Protein AF-A0A377HHJ6-F1 (afdb_monomer_lite)

pLDDT: mean 81.54, std 14.49, range [52.44, 96.75]

Foldseek 3Di:
DVVVVVVLVVQLVVLVPPPDPVVSVVSVVVSVVVCCVVVVPPPPPVVVVCVVDPD

Radius of gyration: 13.92 Å; chains: 1; bounding box: 34×21×30 Å

Structure (mmCIF, N/CA/C/O backbone):
data_AF-A0A377HHJ6-F1
#
_entry.id   AF-A0A377HHJ6-F1
#
loop_
_atom_site.group_PDB
_atom_site.id
_atom_site.type_symbol
_atom_site.label_atom_id
_atom_site.label_alt_id
_atom_site.label_comp_id
_atom_site.label_asym_id
_atom_site.label_entity_id
_atom_site.label_seq_id
_atom_site.pdbx_PDB_ins_code
_atom_site.Cartn_x
_atom_site.Cartn_y
_atom_site.Cartn_z
_atom_site.occupancy
_atom_site.B_iso_or_equiv
_atom_site.auth_seq_id
_atom_site.auth_comp_id
_atom_site.auth_asym_id
_atom_site.auth_atom_id
_atom_site.pdbx_PDB_model_num
ATOM 1 N N . MET A 1 1 ? 0.248 -5.963 -17.720 1.00 65.56 1 MET A N 1
ATOM 2 C CA . MET A 1 1 ? 0.649 -4.738 -16.990 1.00 65.56 1 MET A CA 1
ATOM 3 C C . MET A 1 1 ? -0.546 -3.878 -16.607 1.00 65.56 1 MET A C 1
ATOM 5 O O . MET A 1 1 ? -0.721 -3.683 -15.418 1.00 65.56 1 MET A O 1
ATOM 9 N N . LEU A 1 2 ? -1.405 -3.449 -17.544 1.00 69.69 2 LEU A N 1
ATOM 10 C CA . LEU A 1 2 ? -2.581 -2.619 -17.217 1.00 69.69 2 LEU A CA 1
ATOM 11 C C . LEU A 1 2 ? -3.512 -3.260 -16.163 1.00 69.69 2 LEU A C 1
ATOM 13 O O . LEU A 1 2 ? -3.828 -2.630 -15.164 1.00 69.69 2 LEU A O 1
ATOM 17 N N . MET A 1 3 ? -3.843 -4.549 -16.326 1.00 77.44 3 MET A N 1
ATOM 18 C CA . MET A 1 3 ? -4.671 -5.296 -15.359 1.00 77.44 3 MET A CA 1
ATOM 19 C C . MET A 1 3 ? -4.030 -5.433 -13.969 1.00 77.44 3 MET A C 1
ATOM 21 O O . MET A 1 3 ? -4.732 -5.523 -12.971 1.00 77.44 3 MET A O 1
ATOM 25 N N . ILE A 1 4 ? -2.696 -5.443 -13.894 1.00 78.69 4 ILE A N 1
ATOM 26 C CA . ILE A 1 4 ? -1.969 -5.551 -12.622 1.00 78.69 4 ILE A CA 1
ATOM 27 C C . ILE A 1 4 ? -2.055 -4.221 -11.866 1.00 78.69 4 ILE A C 1
ATOM 29 O O . ILE A 1 4 ? -2.328 -4.213 -10.673 1.00 78.69 4 ILE A O 1
ATOM 33 N N . ILE A 1 5 ? -1.879 -3.099 -12.572 1.00 81.50 5 ILE A N 1
ATOM 34 C CA . ILE A 1 5 ? -1.994 -1.752 -11.995 1.00 81.50 5 ILE A CA 1
ATOM 35 C C . ILE A 1 5 ? -3.417 -1.510 -11.476 1.00 81.50 5 ILE A C 1
ATOM 37 O O . ILE A 1 5 ? -3.576 -1.124 -10.325 1.00 81.50 5 ILE A O 1
ATOM 41 N N . GLN A 1 6 ? -4.441 -1.848 -12.266 1.00 85.25 6 GLN A N 1
ATOM 42 C CA . GLN A 1 6 ? -5.847 -1.727 -11.854 1.00 85.25 6 GLN A CA 1
ATOM 43 C C . GLN A 1 6 ? -6.175 -2.564 -10.605 1.00 85.25 6 GLN A C 1
ATOM 45 O O . GLN A 1 6 ? -6.959 -2.143 -9.752 1.00 85.25 6 GLN A O 1
ATOM 50 N N . GLY A 1 7 ? -5.555 -3.742 -10.472 1.00 88.88 7 GLY A N 1
ATOM 51 C CA . GLY A 1 7 ? -5.681 -4.572 -9.274 1.00 88.88 7 GLY A CA 1
ATOM 52 C C . GLY A 1 7 ? -5.076 -3.915 -8.029 1.00 88.88 7 GLY A C 1
ATOM 53 O O . GLY A 1 7 ? -5.672 -3.972 -6.953 1.00 88.88 7 GLY A O 1
ATOM 54 N N . PHE A 1 8 ? -3.927 -3.250 -8.170 1.00 92.19 8 PHE A N 1
ATOM 55 C CA . PHE A 1 8 ? -3.306 -2.496 -7.079 1.00 92.19 8 PHE A CA 1
ATOM 56 C C . PHE A 1 8 ? -4.097 -1.242 -6.699 1.00 92.19 8 PHE A C 1
ATOM 58 O O . PHE A 1 8 ? -4.275 -0.989 -5.510 1.00 92.19 8 PHE A O 1
ATOM 65 N N . GLU A 1 9 ? -4.615 -0.501 -7.678 1.00 91.31 9 GLU A N 1
ATOM 66 C CA . GLU A 1 9 ? -5.472 0.670 -7.444 1.00 91.31 9 GLU A CA 1
ATOM 67 C C . GLU A 1 9 ? -6.739 0.288 -6.670 1.00 91.31 9 GLU A C 1
ATOM 69 O O . GLU A 1 9 ? -7.051 0.905 -5.653 1.00 91.31 9 GLU A O 1
ATOM 74 N N . SER A 1 10 ? -7.411 -0.794 -7.075 1.00 95.19 10 SER A N 1
ATOM 75 C CA . SER A 1 10 ? -8.624 -1.273 -6.394 1.00 95.19 10 SER A CA 1
ATOM 76 C C . SER A 1 10 ? -8.345 -1.657 -4.934 1.00 95.19 10 SER A C 1
ATOM 78 O O . SER A 1 10 ? -9.074 -1.254 -4.029 1.00 95.19 10 SER A O 1
ATOM 80 N N . ARG A 1 11 ? -7.245 -2.381 -4.679 1.00 95.31 11 ARG A N 1
ATOM 81 C CA . ARG A 1 11 ? -6.832 -2.758 -3.315 1.00 95.31 11 ARG A CA 1
ATOM 82 C C . ARG A 1 11 ? -6.441 -1.549 -2.472 1.00 95.31 11 ARG A C 1
ATOM 84 O O . ARG A 1 11 ? -6.756 -1.508 -1.287 1.00 95.31 11 ARG A O 1
ATOM 91 N N . TYR A 1 12 ? -5.774 -0.561 -3.063 1.00 95.50 12 TYR A N 1
ATOM 92 C CA . TYR A 1 12 ? -5.462 0.690 -2.380 1.00 95.50 12 TYR A CA 1
ATOM 93 C C . TYR A 1 12 ? -6.739 1.418 -1.935 1.00 95.50 12 TYR A C 1
ATOM 95 O O . TYR A 1 12 ? -6.839 1.823 -0.776 1.00 95.50 12 TYR A O 1
ATOM 103 N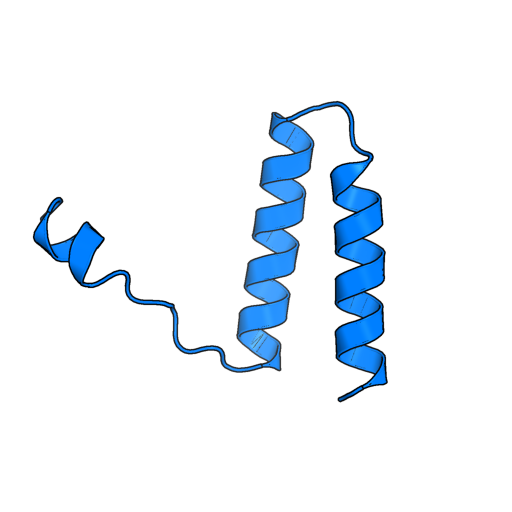 N . GLU A 1 13 ? -7.736 1.541 -2.815 1.00 96.75 13 GLU A N 1
ATOM 104 C CA . GLU A 1 13 ? -9.016 2.170 -2.471 1.00 96.75 13 GLU A CA 1
ATOM 105 C C . GLU A 1 13 ? -9.746 1.438 -1.339 1.00 96.75 13 GLU A C 1
ATOM 107 O O . GLU A 1 13 ? -10.320 2.084 -0.461 1.00 96.75 13 GLU A O 1
ATOM 112 N N . GLU A 1 14 ? -9.716 0.105 -1.333 1.00 96.56 14 GLU A N 1
ATOM 113 C CA . GLU A 1 14 ? -10.282 -0.705 -0.250 1.00 96.56 14 GLU A CA 1
ATOM 114 C C . GLU A 1 14 ? -9.566 -0.458 1.081 1.00 96.56 14 GLU A C 1
ATOM 116 O O . GLU A 1 14 ? -10.223 -0.215 2.093 1.00 96.56 14 GLU A O 1
ATOM 121 N N . ILE A 1 15 ? -8.231 -0.433 1.079 1.00 96.50 15 ILE A N 1
ATOM 122 C CA . ILE A 1 15 ? -7.428 -0.159 2.278 1.00 96.50 15 ILE A CA 1
ATOM 123 C C . ILE A 1 15 ? -7.710 1.249 2.815 1.00 96.50 15 ILE A C 1
ATOM 125 O O . ILE A 1 15 ? -7.844 1.445 4.020 1.00 96.50 15 ILE A O 1
ATOM 129 N N . MET A 1 16 ? -7.882 2.246 1.946 1.00 95.69 16 MET A N 1
ATOM 130 C CA . MET A 1 16 ? -8.202 3.611 2.380 1.00 95.69 16 MET A CA 1
ATOM 131 C C . MET A 1 16 ? -9.576 3.735 3.057 1.00 95.69 16 MET A C 1
ATOM 133 O O . MET A 1 16 ? -9.800 4.697 3.796 1.00 95.69 16 MET A O 1
ATOM 137 N N . ARG A 1 17 ? -10.475 2.760 2.865 1.00 95.56 17 ARG A N 1
ATOM 138 C CA . ARG A 1 17 ? -11.764 2.677 3.571 1.00 95.56 17 ARG A CA 1
ATOM 139 C C . ARG A 1 17 ? -11.648 2.055 4.968 1.00 95.56 17 ARG A C 1
ATOM 141 O O . ARG A 1 17 ? -12.595 2.193 5.739 1.00 95.56 17 ARG A O 1
ATOM 148 N N . GLU A 1 18 ? -10.525 1.423 5.324 1.00 95.44 18 GLU A N 1
ATOM 149 C CA . GLU A 1 18 ? -10.291 0.863 6.665 1.00 95.44 18 GLU A CA 1
ATOM 150 C C . GLU A 1 18 ? -10.232 1.995 7.708 1.00 95.44 18 GLU A C 1
ATOM 152 O O . GLU A 1 18 ? -9.331 2.837 7.626 1.00 95.44 18 GLU A O 1
ATOM 157 N N . PRO A 1 19 ? -11.158 2.075 8.683 1.00 91.88 19 PRO A N 1
ATOM 158 C CA . PRO A 1 19 ? -11.182 3.151 9.678 1.00 91.88 19 PRO A CA 1
ATOM 159 C C . PRO A 1 19 ? -9.970 3.150 10.621 1.00 91.88 19 PRO A C 1
ATOM 161 O O . PRO A 1 19 ? -9.576 4.207 11.119 1.00 91.88 19 PRO A O 1
ATOM 164 N N . SER A 1 20 ? -9.365 1.989 10.874 1.00 96.69 20 SER A N 1
ATOM 165 C CA . SER A 1 20 ? -8.210 1.854 11.756 1.00 96.69 20 SER A CA 1
ATOM 166 C C . SER A 1 20 ? -6.913 2.244 11.054 1.00 96.69 20 SER A C 1
ATOM 168 O O . SER A 1 20 ? -6.416 1.533 10.183 1.00 96.69 20 SER A O 1
ATOM 170 N N . ILE A 1 21 ? -6.294 3.340 11.503 1.00 92.75 21 ILE A N 1
ATOM 171 C CA . ILE A 1 21 ? -5.008 3.821 10.966 1.00 92.75 21 ILE A CA 1
ATOM 172 C 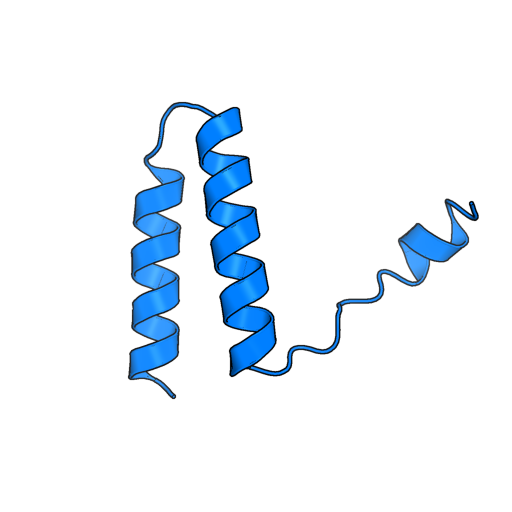C . ILE A 1 21 ? -3.929 2.735 11.061 1.00 92.75 21 ILE A C 1
ATOM 174 O O . ILE A 1 21 ? -3.214 2.485 10.100 1.00 92.75 21 ILE A O 1
ATOM 178 N N . ARG A 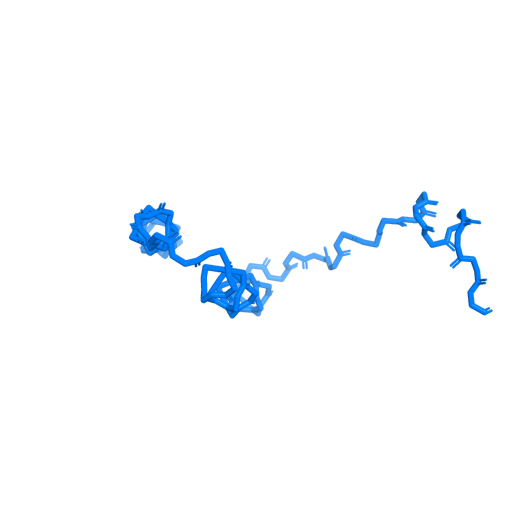1 22 ? -3.852 2.021 12.191 1.00 93.25 22 ARG A N 1
ATOM 179 C CA . ARG A 1 22 ? -2.838 0.976 12.394 1.00 93.25 22 ARG A CA 1
ATOM 180 C C . ARG A 1 22 ? -3.010 -0.202 11.431 1.00 93.25 22 ARG A C 1
ATOM 182 O O . ARG A 1 22 ? -2.015 -0.759 10.976 1.00 93.25 22 ARG A O 1
ATOM 189 N N . GLN A 1 23 ? -4.250 -0.612 11.161 1.00 92.31 23 GLN A N 1
ATOM 190 C CA . GLN A 1 23 ? -4.517 -1.699 10.211 1.00 92.31 23 GLN A CA 1
ATOM 191 C C . GLN A 1 23 ? -4.278 -1.230 8.778 1.00 92.31 23 GLN A C 1
ATOM 193 O O . GLN A 1 23 ? -3.618 -1.939 8.021 1.00 92.31 23 GLN A O 1
ATOM 198 N N . ARG A 1 24 ? -4.710 -0.007 8.454 1.00 95.88 24 ARG A N 1
ATOM 199 C CA . ARG A 1 24 ? -4.451 0.640 7.170 1.00 95.88 24 ARG A CA 1
ATOM 200 C C . ARG A 1 24 ? -2.955 0.709 6.859 1.00 95.88 24 ARG A C 1
ATOM 202 O O . ARG A 1 24 ? -2.547 0.272 5.791 1.00 95.88 24 ARG A O 1
ATOM 209 N N . ASP A 1 25 ? -2.131 1.174 7.797 1.00 93.06 25 ASP A N 1
ATOM 210 C CA . ASP A 1 25 ? -0.674 1.260 7.622 1.00 93.06 25 ASP A CA 1
ATOM 211 C C . ASP A 1 25 ? -0.040 -0.117 7.374 1.00 93.06 25 ASP A C 1
ATOM 213 O O . ASP A 1 25 ? 0.827 -0.265 6.510 1.00 93.06 25 ASP A O 1
ATOM 217 N N . GLY A 1 26 ? -0.498 -1.146 8.097 1.00 93.88 26 GLY A N 1
ATOM 218 C CA . GLY A 1 26 ? -0.054 -2.525 7.888 1.00 93.88 26 GLY A CA 1
ATOM 219 C C . GLY A 1 26 ? -0.382 -3.037 6.484 1.00 93.88 26 GLY A C 1
ATOM 220 O O . GLY A 1 26 ? 0.498 -3.554 5.796 1.00 93.88 26 GLY A O 1
ATOM 221 N N . GLN A 1 27 ? -1.620 -2.832 6.034 1.00 95.81 27 GLN A N 1
ATOM 222 C CA . GLN A 1 27 ? -2.080 -3.259 4.711 1.00 95.81 27 GLN A CA 1
ATOM 223 C C . GLN A 1 27 ? -1.402 -2.480 3.574 1.00 95.81 27 GLN A C 1
ATOM 225 O O . GLN A 1 27 ? -1.031 -3.069 2.559 1.00 95.81 27 GLN A O 1
ATOM 230 N N . LEU A 1 28 ? -1.184 -1.170 3.746 1.00 94.56 28 LEU A N 1
ATOM 231 C CA . LEU A 1 28 ? -0.443 -0.349 2.783 1.00 94.56 28 LEU A CA 1
ATOM 232 C C . LEU A 1 28 ? 1.005 -0.823 2.647 1.00 94.56 28 LEU A C 1
ATOM 234 O O . LEU A 1 28 ? 1.506 -0.938 1.529 1.00 94.56 28 LEU A O 1
ATOM 238 N N . ARG A 1 29 ? 1.672 -1.152 3.762 1.00 92.38 29 ARG A N 1
ATOM 239 C CA . ARG A 1 29 ? 3.035 -1.698 3.740 1.00 92.38 29 ARG A CA 1
ATOM 240 C C . ARG A 1 29 ? 3.111 -2.989 2.926 1.00 92.38 29 ARG A C 1
ATOM 242 O O . ARG A 1 29 ? 4.027 -3.142 2.122 1.00 92.38 29 ARG A O 1
ATOM 249 N N . GLU A 1 30 ? 2.173 -3.910 3.127 1.00 93.81 30 GLU A N 1
ATOM 250 C CA . GLU A 1 30 ? 2.120 -5.163 2.363 1.00 93.81 30 GLU A CA 1
ATOM 251 C C . GLU A 1 30 ? 1.893 -4.910 0.868 1.00 93.81 30 GLU A C 1
ATOM 253 O O . GLU A 1 30 ? 2.614 -5.468 0.040 1.00 93.81 30 GLU A O 1
ATOM 258 N N . LEU A 1 31 ? 0.963 -4.010 0.524 1.00 93.06 31 LEU A N 1
ATOM 259 C CA . LEU A 1 31 ? 0.687 -3.625 -0.861 1.00 93.06 31 LEU A CA 1
ATOM 260 C C . LEU A 1 31 ? 1.938 -3.058 -1.551 1.00 93.06 31 LEU A C 1
ATOM 262 O O . LEU A 1 31 ? 2.249 -3.439 -2.678 1.00 93.06 31 LEU A O 1
ATOM 266 N N . MET A 1 32 ? 2.685 -2.187 -0.867 1.00 88.44 32 MET A N 1
ATOM 267 C CA . MET A 1 32 ? 3.906 -1.584 -1.409 1.00 88.44 32 MET A CA 1
ATOM 268 C C . MET A 1 32 ? 5.023 -2.609 -1.640 1.00 88.44 32 MET A C 1
ATOM 270 O O . MET A 1 32 ? 5.674 -2.553 -2.681 1.00 88.44 32 MET A O 1
ATOM 274 N N . ILE A 1 33 ? 5.221 -3.564 -0.722 1.00 88.75 33 ILE A N 1
ATOM 275 C CA . ILE A 1 33 ? 6.208 -4.648 -0.892 1.00 88.75 33 ILE A CA 1
ATOM 276 C C . ILE A 1 33 ? 5.862 -5.501 -2.121 1.00 88.75 33 ILE A C 1
ATOM 278 O O . ILE A 1 33 ? 6.734 -5.858 -2.914 1.00 88.75 33 ILE A O 1
ATOM 282 N N . GLU A 1 34 ? 4.580 -5.816 -2.310 1.00 89.56 34 GLU A N 1
ATOM 283 C CA . GLU A 1 34 ? 4.118 -6.587 -3.464 1.00 89.56 34 GLU A CA 1
ATOM 284 C C . GLU A 1 34 ? 4.329 -5.825 -4.782 1.00 89.56 34 GLU A C 1
ATOM 286 O O . GLU A 1 34 ? 4.840 -6.385 -5.755 1.00 89.56 34 GLU A O 1
ATOM 291 N N . MET A 1 35 ? 4.012 -4.527 -4.803 1.00 87.69 35 MET A N 1
ATOM 292 C CA . MET A 1 35 ? 4.279 -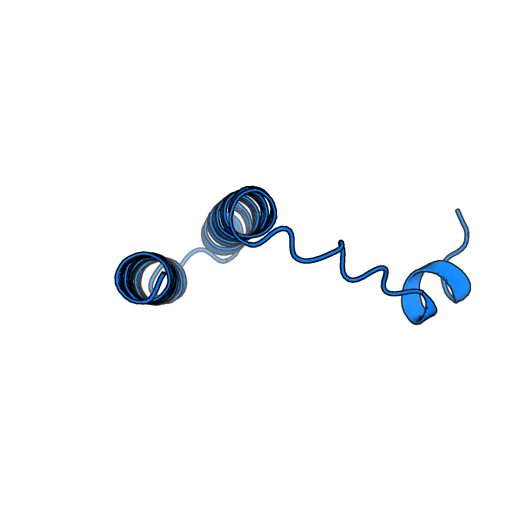3.658 -5.951 1.00 87.69 35 MET A CA 1
ATOM 293 C C . MET A 1 35 ? 5.778 -3.571 -6.267 1.00 87.69 35 MET A C 1
ATOM 295 O O . MET A 1 35 ? 6.152 -3.620 -7.440 1.00 87.69 35 MET A O 1
ATOM 299 N N . GLU A 1 36 ? 6.644 -3.484 -5.255 1.00 83.50 36 GLU A N 1
ATOM 300 C CA . GLU A 1 36 ? 8.100 -3.440 -5.425 1.00 83.50 36 GLU A CA 1
ATOM 301 C C . GLU A 1 36 ? 8.630 -4.706 -6.117 1.00 83.50 36 GLU A C 1
ATOM 303 O O . GLU A 1 36 ? 9.407 -4.608 -7.070 1.00 83.50 36 GLU A O 1
ATOM 308 N N . MET A 1 37 ? 8.148 -5.891 -5.720 1.00 82.62 37 MET A N 1
ATOM 309 C CA . MET A 1 37 ? 8.532 -7.160 -6.355 1.00 82.62 37 MET A CA 1
ATOM 310 C C . MET A 1 37 ? 8.122 -7.238 -7.832 1.00 82.62 37 MET A C 1
ATOM 312 O O . MET A 1 37 ? 8.861 -7.794 -8.648 1.00 82.62 37 MET A O 1
ATOM 316 N N . ILE A 1 38 ? 6.955 -6.690 -8.187 1.00 83.06 38 ILE A N 1
ATOM 317 C CA . ILE A 1 38 ? 6.398 -6.793 -9.543 1.00 83.06 38 ILE A CA 1
ATOM 318 C C . ILE A 1 38 ? 6.969 -5.731 -10.477 1.00 83.06 38 ILE A C 1
ATOM 320 O O . ILE A 1 38 ? 7.384 -6.035 -11.596 1.00 83.06 38 ILE A O 1
ATOM 324 N N . PHE A 1 39 ? 6.979 -4.478 -10.038 1.00 78.12 39 PHE A N 1
ATOM 325 C CA . PHE A 1 39 ? 7.391 -3.359 -10.876 1.00 78.12 39 PHE A CA 1
ATOM 326 C C . PHE A 1 39 ? 8.894 -3.100 -10.811 1.00 78.12 39 PHE A C 1
ATOM 328 O O . PHE A 1 39 ? 9.384 -2.270 -11.576 1.00 78.12 39 PHE A O 1
ATOM 335 N N . LYS A 1 40 ? 9.626 -3.805 -9.929 1.00 70.00 40 LYS A N 1
ATOM 336 C CA . LYS A 1 40 ? 11.040 -3.540 -9.631 1.00 70.00 40 LYS A CA 1
ATOM 337 C C . LYS A 1 40 ? 11.279 -2.043 -9.476 1.00 70.00 40 LYS A C 1
ATOM 339 O O . LYS A 1 40 ? 12.254 -1.518 -10.015 1.00 70.00 40 LYS A O 1
ATOM 344 N N . ILE A 1 41 ? 10.347 -1.360 -8.801 1.00 61.06 41 ILE A N 1
ATOM 345 C CA . ILE A 1 41 ? 10.515 0.046 -8.450 1.00 61.06 41 ILE A CA 1
ATOM 346 C C . ILE A 1 41 ? 11.797 0.036 -7.631 1.00 61.06 41 ILE A C 1
ATOM 348 O O . ILE A 1 41 ? 11.812 -0.626 -6.592 1.00 61.06 41 ILE A O 1
ATOM 352 N N . PRO A 1 42 ? 12.897 0.645 -8.110 1.00 55.69 42 PRO A N 1
ATOM 353 C CA . PRO A 1 42 ? 14.081 0.758 -7.282 1.00 55.69 42 PRO A CA 1
ATOM 354 C C . PRO A 1 42 ? 13.579 1.367 -5.986 1.00 55.69 42 PRO A C 1
ATOM 356 O O . PRO A 1 42 ? 12.875 2.378 -6.093 1.00 55.69 42 PRO A O 1
ATOM 359 N N . MET A 1 43 ? 13.858 0.750 -4.820 1.00 57.12 43 MET A N 1
ATOM 360 C CA . MET A 1 43 ? 13.575 1.380 -3.527 1.00 57.12 43 MET A CA 1
ATOM 361 C C . MET A 1 43 ? 13.835 2.858 -3.735 1.00 57.12 43 MET A C 1
ATOM 363 O O . MET A 1 43 ? 14.934 3.208 -4.193 1.00 57.12 43 MET A O 1
ATOM 367 N N . LEU A 1 44 ? 12.814 3.695 -3.539 1.00 54.44 44 LEU A N 1
ATOM 368 C CA . LEU A 1 44 ? 13.007 5.132 -3.518 1.00 54.44 44 LEU A CA 1
ATOM 369 C C . LEU A 1 44 ? 13.933 5.344 -2.329 1.00 54.44 44 LEU A C 1
ATOM 371 O O . LEU A 1 44 ? 13.474 5.552 -1.212 1.00 54.44 44 LEU A O 1
ATOM 375 N N . LYS A 1 45 ? 15.242 5.180 -2.559 1.00 52.44 45 LYS A N 1
ATOM 376 C CA . LYS A 1 45 ? 16.293 5.542 -1.640 1.00 52.44 45 LYS A CA 1
ATOM 377 C C . LYS A 1 45 ? 16.049 7.010 -1.494 1.00 52.44 45 LYS A C 1
ATOM 379 O O . LYS A 1 45 ? 16.356 7.797 -2.396 1.00 52.44 45 LYS A O 1
ATOM 384 N N . ASN A 1 46 ? 15.376 7.356 -0.411 1.00 57.78 46 ASN A N 1
ATOM 385 C CA . ASN A 1 46 ? 15.172 8.724 -0.039 1.00 57.78 46 ASN A CA 1
ATOM 386 C C . ASN A 1 46 ? 16.542 9.183 0.444 1.00 57.78 46 ASN A C 1
ATOM 388 O O . ASN A 1 46 ? 16.810 9.257 1.633 1.00 57.78 46 ASN A O 1
ATOM 392 N N . THR A 1 47 ? 17.449 9.375 -0.513 1.00 62.38 47 THR A N 1
ATOM 393 C CA . THR A 1 47 ? 18.850 9.717 -0.284 1.00 62.38 47 THR A CA 1
ATOM 394 C C . THR A 1 47 ? 18.945 11.034 0.471 1.00 62.38 47 THR A C 1
ATOM 396 O O . THR A 1 47 ? 19.928 11.264 1.165 1.00 62.38 47 THR A O 1
ATOM 399 N N . THR A 1 48 ? 17.911 11.874 0.376 1.00 63.19 48 THR A N 1
ATOM 400 C CA . THR A 1 48 ? 17.699 13.038 1.234 1.00 63.19 48 THR A CA 1
ATOM 401 C C . THR A 1 48 ? 17.463 12.620 2.686 1.00 63.19 48 THR A C 1
ATOM 403 O O . THR A 1 48 ? 18.251 12.997 3.545 1.00 63.19 48 THR A O 1
ATOM 406 N N . TRP A 1 49 ? 16.465 11.777 2.970 1.00 67.50 49 TRP A N 1
ATOM 407 C CA . TRP A 1 49 ? 16.201 11.288 4.330 1.00 67.50 49 TRP A CA 1
ATOM 408 C C . TRP A 1 49 ? 17.380 10.509 4.932 1.00 67.50 49 TRP A C 1
ATOM 410 O O . TRP A 1 49 ? 17.731 10.749 6.082 1.00 67.50 49 TRP A O 1
ATOM 420 N N . GLU A 1 50 ? 18.022 9.627 4.158 1.00 70.81 50 GLU A N 1
ATOM 421 C CA . GLU A 1 50 ? 19.190 8.838 4.586 1.00 70.81 50 GLU A CA 1
ATOM 422 C C . GLU A 1 50 ? 20.401 9.730 4.911 1.00 70.81 50 GLU A C 1
ATOM 424 O O . GLU A 1 50 ? 21.179 9.414 5.807 1.00 70.81 50 GLU A O 1
ATOM 429 N N . LYS A 1 51 ? 20.564 10.864 4.212 1.00 69.06 51 LYS A N 1
ATOM 430 C CA . LYS A 1 51 ? 21.588 11.872 4.538 1.00 69.06 51 LYS A CA 1
ATOM 431 C C . LYS A 1 51 ? 21.246 12.681 5.782 1.00 69.06 51 LYS A C 1
ATOM 433 O O . LYS A 1 51 ? 22.152 13.068 6.512 1.00 69.06 51 LYS A O 1
ATOM 438 N N . GLU A 1 52 ? 19.969 12.983 5.986 1.00 73.81 52 GLU A N 1
ATOM 439 C CA . GLU A 1 52 ? 19.488 13.759 7.132 1.00 73.81 52 GLU A CA 1
ATOM 440 C C . GLU A 1 52 ? 19.393 12.917 8.412 1.00 73.81 52 GLU A C 1
ATOM 442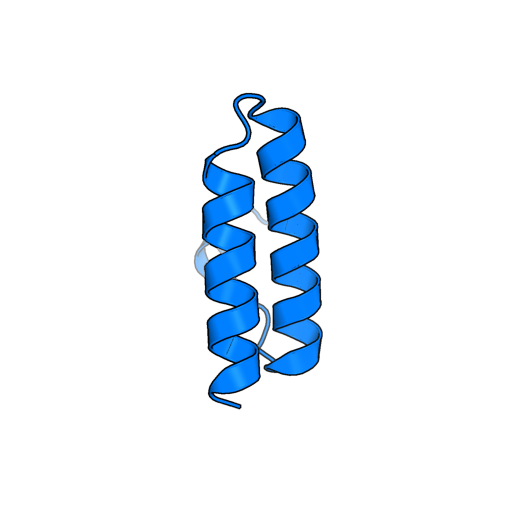 O O . GLU A 1 52 ? 19.408 13.471 9.508 1.00 73.81 52 GLU A O 1
ATOM 447 N N . ASN A 1 53 ? 19.338 11.587 8.286 1.00 55.06 53 ASN A N 1
ATOM 448 C CA . ASN A 1 53 ? 19.245 10.639 9.395 1.00 55.06 53 ASN A CA 1
ATOM 449 C C . ASN A 1 53 ? 20.262 9.497 9.222 1.00 55.06 53 ASN A C 1
ATOM 451 O O . ASN A 1 53 ? 19.866 8.349 8.998 1.00 55.06 53 ASN A O 1
ATOM 455 N N . PRO A 1 54 ? 21.573 9.788 9.303 1.00 58.19 54 PRO A N 1
ATOM 456 C CA . PRO A 1 54 ? 22.576 8.740 9.317 1.00 58.19 54 PRO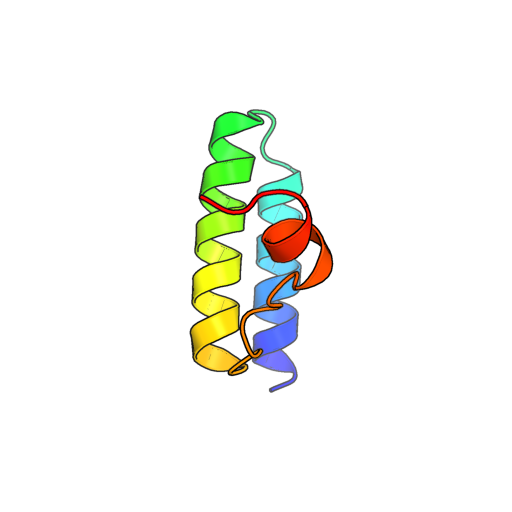 A CA 1
ATOM 457 C C . PRO A 1 54 ? 22.448 7.964 10.635 1.00 58.19 54 PRO A C 1
ATOM 459 O O . PRO A 1 54 ? 22.528 8.550 11.716 1.00 58.19 54 PRO A O 1
ATOM 462 N N . GLY A 1 55 ? 22.184 6.661 10.524 1.00 62.31 55 GLY A N 1
ATOM 463 C CA . GLY A 1 55 ? 22.260 5.726 11.650 1.00 62.31 55 GLY A CA 1
ATOM 464 C C . GLY A 1 55 ? 23.683 5.524 12.151 1.00 62.31 55 GLY A C 1
ATOM 465 O O . GLY A 1 55 ? 24.631 5.751 11.363 1.00 62.31 55 GLY A O 1
#

Sequence (55 aa):
MLMIIQGFESRYEEIMREPSIRQRDGQLRELMIEMEMIFKIPMLKNTTWEKENPG

Secondary structure (DSSP, 8-state):
-HHHHHHHHHHHHHHHT-S-HHHHHHHHHHHHHHHHHHH-------HHHHHHS--

Organism: NCBI:txid33987